Protein AF-A0A6P7H003-F1 (afdb_monomer_lite)

Secondary structure (DSSP, 8-state):
-HHHHTTT------PPTTS-HHHHHHHHHHHHHHHS-----------GGGHHHHHHHHHHH-TTS------SSHHHHHHHHHHHHS--

Foldseek 3Di:
DVVCVVVVHDDDDPDDPPPPPLLVVLVVVLCCCPVVVCLDDDDDDDDPVCVVVSVVSCCVNPVVRDDDDQDDDPVSNVVVCCVPVVPD

pLDDT: mean 89.45, std 9.6, range [48.34, 97.06]

Organism: NCBI:txid50390

Structure (mmCIF, N/CA/C/O backbone):
data_AF-A0A6P7H003-F1
#
_entry.id   AF-A0A6P7H003-F1
#
loop_
_atom_site.group_PDB
_atom_site.id
_atom_site.type_symbol
_atom_site.label_atom_id
_atom_site.label_alt_id
_atom_site.label_comp_id
_atom_site.label_asym_id
_atom_site.label_entity_id
_atom_site.label_seq_id
_atom_site.pdbx_PDB_ins_code
_atom_site.Cartn_x
_atom_site.Cartn_y
_atom_site.Cartn_z
_atom_site.occupancy
_atom_site.B_iso_or_equiv
_atom_site.auth_seq_id
_atom_site.auth_comp_id
_atom_site.auth_asym_id
_atom_site.auth_atom_id
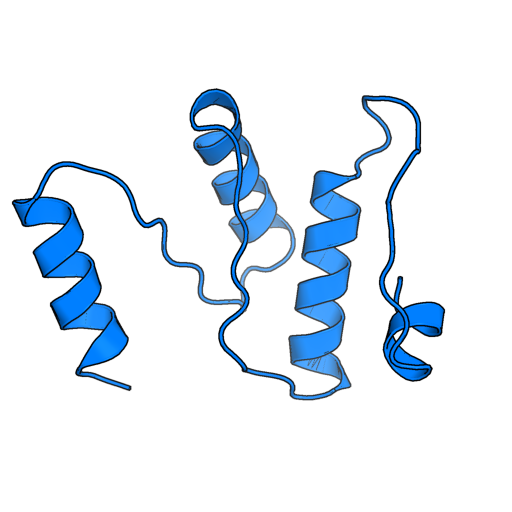_atom_site.pdbx_PDB_model_num
ATOM 1 N N . MET A 1 1 ? 12.100 0.223 -5.249 1.00 92.56 1 MET A N 1
ATOM 2 C CA . MET A 1 1 ? 11.251 -0.992 -5.201 1.00 92.56 1 MET A CA 1
ATOM 3 C C . MET A 1 1 ? 11.275 -1.770 -6.510 1.00 92.56 1 MET A C 1
ATOM 5 O O . MET A 1 1 ? 11.782 -2.880 -6.488 1.00 92.56 1 MET A O 1
ATOM 9 N N . ILE A 1 2 ? 10.840 -1.196 -7.642 1.00 95.19 2 ILE A N 1
ATOM 10 C CA . ILE A 1 2 ? 10.769 -1.898 -8.946 1.00 95.19 2 ILE A CA 1
ATOM 11 C C . ILE A 1 2 ? 12.095 -2.566 -9.344 1.00 95.19 2 ILE A C 1
ATOM 13 O O . ILE A 1 2 ? 12.106 -3.748 -9.653 1.00 95.19 2 ILE A O 1
ATOM 17 N N . HIS A 1 3 ? 13.221 -1.849 -9.254 1.00 95.62 3 HIS A N 1
ATOM 18 C CA . HIS A 1 3 ? 14.541 -2.399 -9.595 1.00 95.62 3 HIS A CA 1
ATOM 19 C C . HIS A 1 3 ? 14.947 -3.628 -8.759 1.00 95.62 3 HIS A C 1
ATOM 21 O O . HIS A 1 3 ? 15.589 -4.548 -9.260 1.00 95.62 3 HIS A O 1
ATOM 27 N N . SER A 1 4 ? 14.611 -3.635 -7.467 1.00 96.06 4 SER A N 1
ATOM 28 C CA . SER A 1 4 ? 14.903 -4.774 -6.593 1.00 96.06 4 SER A CA 1
ATOM 29 C C . SER A 1 4 ? 13.959 -5.935 -6.891 1.00 96.06 4 SER A C 1
ATOM 31 O O . SER A 1 4 ? 14.419 -7.068 -6.986 1.00 96.06 4 SER A O 1
ATOM 33 N N . TRP A 1 5 ? 12.675 -5.642 -7.124 1.00 94.94 5 TRP A N 1
ATOM 34 C CA . TRP A 1 5 ? 11.673 -6.631 -7.522 1.00 94.94 5 TRP A CA 1
ATOM 35 C C . TRP A 1 5 ? 12.028 -7.317 -8.849 1.00 94.94 5 TRP A C 1
ATOM 37 O O . TRP A 1 5 ? 11.972 -8.537 -8.923 1.00 94.94 5 TRP A O 1
ATOM 47 N N . SER A 1 6 ? 12.517 -6.577 -9.854 1.00 94.56 6 SER A N 1
ATOM 48 C CA . SER A 1 6 ? 12.967 -7.152 -11.135 1.00 94.56 6 SER A CA 1
ATOM 49 C C . SER A 1 6 ? 14.200 -8.055 -11.012 1.00 94.56 6 SER A C 1
ATOM 51 O O . SER A 1 6 ? 14.575 -8.720 -11.970 1.00 94.56 6 SER A O 1
ATOM 53 N N . LYS A 1 7 ? 14.869 -8.031 -9.856 1.00 97.06 7 LYS A N 1
ATOM 54 C CA . LYS A 1 7 ? 15.996 -8.902 -9.499 1.00 97.06 7 LYS A CA 1
ATOM 55 C C . LYS A 1 7 ? 15.608 -9.943 -8.444 1.00 97.06 7 LYS A C 1
ATOM 57 O O . LYS A 1 7 ? 16.499 -10.524 -7.837 1.00 97.06 7 LYS A O 1
ATOM 62 N N . GLU A 1 8 ? 14.311 -10.104 -8.174 1.00 94.44 8 GLU A N 1
ATOM 63 C CA . GLU A 1 8 ? 13.758 -11.028 -7.173 1.00 94.44 8 GLU A CA 1
ATOM 64 C C . GLU A 1 8 ? 14.278 -10.787 -5.744 1.00 94.44 8 GLU A C 1
ATOM 66 O O . GLU A 1 8 ? 14.278 -11.672 -4.891 1.00 94.44 8 GLU A O 1
ATOM 71 N N . ASN A 1 9 ? 14.690 -9.552 -5.449 1.00 96.75 9 ASN A N 1
ATOM 72 C CA . ASN A 1 9 ? 15.179 -9.162 -4.133 1.00 96.75 9 ASN A CA 1
ATOM 73 C C . ASN A 1 9 ? 14.073 -8.523 -3.289 1.00 96.75 9 ASN A C 1
ATOM 75 O O . ASN A 1 9 ? 13.316 -7.667 -3.756 1.00 96.75 9 ASN A O 1
ATOM 79 N N . SER A 1 10 ? 14.050 -8.877 -2.003 1.00 95.00 10 SER A N 1
ATOM 80 C CA . SER A 1 10 ? 13.199 -8.222 -1.003 1.00 95.00 10 SER A CA 1
ATOM 81 C C . SER A 1 10 ? 13.669 -6.792 -0.704 1.00 95.00 10 SER A C 1
ATOM 83 O O . SER A 1 10 ? 14.846 -6.464 -0.857 1.00 95.00 10 SER A O 1
ATOM 85 N N . VAL A 1 11 ? 12.744 -5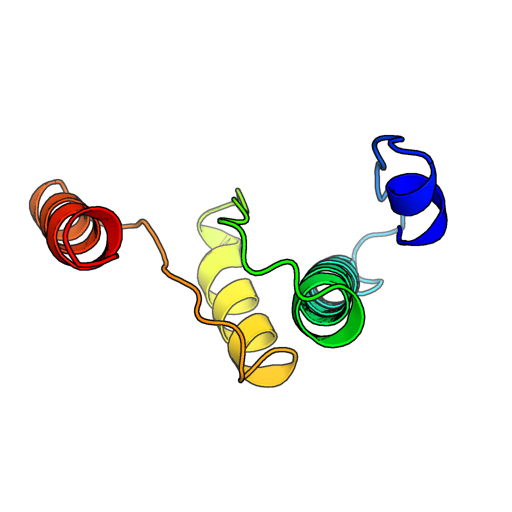.928 -0.270 1.00 96.00 11 VAL A N 1
ATOM 86 C CA . VAL A 1 11 ? 13.006 -4.505 0.007 1.00 96.00 11 VAL A CA 1
ATOM 87 C C . VAL A 1 11 ? 12.494 -4.125 1.390 1.00 96.00 11 VAL A C 1
ATOM 89 O O . VAL A 1 11 ? 11.390 -4.504 1.770 1.00 96.00 11 VAL A O 1
ATOM 92 N N . ILE A 1 12 ? 13.275 -3.314 2.105 1.00 95.44 12 ILE A N 1
ATOM 93 C CA . ILE A 1 12 ? 12.862 -2.637 3.337 1.00 95.44 12 ILE A CA 1
ATOM 94 C C . ILE A 1 12 ? 12.852 -1.130 3.059 1.00 95.44 12 ILE A C 1
ATOM 96 O O . ILE A 1 12 ? 13.873 -0.570 2.663 1.00 95.44 12 ILE A O 1
ATOM 100 N N . LEU A 1 13 ? 11.704 -0.475 3.256 1.00 92.19 13 LEU A N 1
ATOM 101 C CA . LEU A 1 13 ? 11.586 0.986 3.189 1.00 92.19 13 LEU A CA 1
ATOM 102 C C . LEU A 1 13 ? 11.916 1.582 4.562 1.00 92.19 13 LEU A C 1
ATOM 104 O O . LEU A 1 13 ? 11.071 1.585 5.458 1.00 92.19 13 LEU A O 1
ATOM 108 N N . ALA A 1 14 ? 13.145 2.069 4.725 1.00 91.25 14 ALA A N 1
ATOM 109 C CA . ALA A 1 14 ? 13.668 2.579 5.996 1.00 91.25 14 ALA A CA 1
ATOM 110 C C . ALA A 1 14 ? 13.706 4.120 6.082 1.00 91.25 14 ALA A C 1
ATOM 112 O O . ALA A 1 14 ? 14.419 4.673 6.913 1.00 91.25 14 ALA A O 1
ATOM 113 N N . ASP A 1 15 ? 12.942 4.810 5.232 1.00 89.00 15 ASP A N 1
ATOM 114 C CA . ASP A 1 15 ? 12.910 6.275 5.187 1.00 89.00 15 ASP A CA 1
ATOM 115 C C . ASP A 1 15 ? 12.239 6.890 6.427 1.00 89.00 15 ASP A C 1
ATOM 117 O O . ASP A 1 15 ? 11.450 6.234 7.123 1.00 89.00 15 ASP A O 1
ATOM 121 N N . GLU A 1 16 ? 12.460 8.187 6.656 1.00 92.44 16 GLU A N 1
ATOM 122 C CA . GLU A 1 16 ? 11.813 8.946 7.732 1.00 92.44 16 GLU A CA 1
ATOM 123 C C . GLU A 1 16 ? 10.276 8.838 7.701 1.00 92.44 16 GLU A C 1
ATOM 125 O O . GLU A 1 16 ? 9.621 8.645 6.663 1.00 92.44 16 GLU A O 1
ATOM 130 N N . MET A 1 17 ? 9.660 8.907 8.883 1.00 85.69 17 MET A N 1
ATOM 131 C CA . MET A 1 17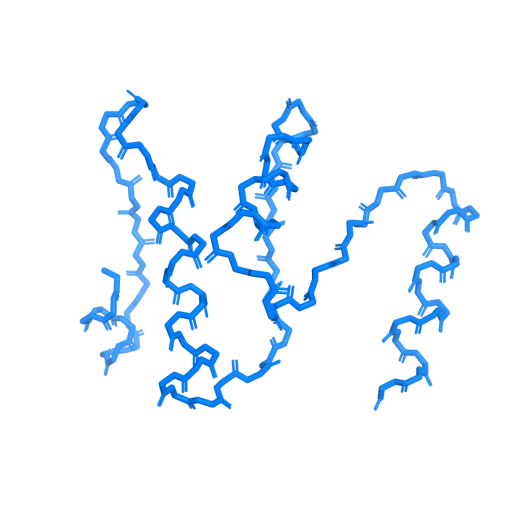 ? 8.201 8.930 9.010 1.00 85.69 17 MET A CA 1
ATOM 132 C C . MET A 1 17 ? 7.639 10.172 8.306 1.00 85.69 17 MET A C 1
ATOM 134 O O . MET A 1 17 ? 8.195 11.255 8.413 1.00 85.69 17 MET A O 1
ATOM 138 N N . GLY A 1 18 ? 6.536 10.014 7.570 1.00 85.12 18 GLY A N 1
ATOM 139 C CA . GLY A 1 18 ? 5.903 11.121 6.841 1.00 85.12 18 GLY A CA 1
ATOM 140 C C . GLY A 1 18 ? 6.322 11.280 5.374 1.00 85.12 18 GLY A C 1
ATOM 141 O O . GLY A 1 18 ? 5.594 11.920 4.627 1.00 85.12 18 GLY A O 1
ATOM 142 N N . LEU A 1 19 ? 7.381 10.610 4.899 1.00 88.69 19 LEU A N 1
ATOM 143 C CA . LEU A 1 19 ? 7.835 10.678 3.492 1.00 88.69 19 LEU A CA 1
ATOM 144 C C . LEU A 1 19 ? 6.963 9.896 2.482 1.00 88.69 19 LEU A C 1
ATOM 146 O O . LEU A 1 19 ? 7.400 9.547 1.387 1.00 88.69 19 LEU A O 1
ATOM 150 N N . GLY A 1 20 ? 5.718 9.582 2.847 1.00 92.31 20 GLY A N 1
ATOM 151 C CA . GLY A 1 20 ? 4.763 8.967 1.923 1.00 92.31 20 GLY A CA 1
ATOM 152 C C . GLY A 1 20 ? 5.003 7.486 1.619 1.00 92.31 20 GLY A C 1
ATOM 153 O O . GLY A 1 20 ? 4.555 7.012 0.580 1.00 92.31 20 GLY A O 1
ATOM 154 N N . LYS A 1 21 ? 5.656 6.726 2.512 1.00 94.06 21 LYS A N 1
ATOM 155 C CA . LYS A 1 21 ? 5.902 5.274 2.339 1.00 94.06 21 LYS A CA 1
ATOM 156 C C . LYS A 1 21 ? 4.648 4.472 1.957 1.00 94.06 21 LYS A C 1
ATOM 158 O O . LYS A 1 21 ? 4.735 3.546 1.153 1.00 94.06 21 LYS A O 1
ATOM 163 N N . THR A 1 22 ? 3.487 4.845 2.499 1.00 94.50 22 THR A N 1
ATOM 164 C CA . THR A 1 22 ? 2.192 4.258 2.125 1.00 94.50 22 THR A CA 1
ATOM 165 C C . THR A 1 22 ? 1.915 4.447 0.636 1.00 94.50 22 THR A C 1
ATOM 167 O O . THR A 1 22 ? 1.781 3.465 -0.082 1.00 94.50 22 THR A O 1
ATOM 170 N N . ILE A 1 23 ? 1.921 5.693 0.153 1.00 95.31 23 ILE A N 1
ATOM 171 C CA . ILE A 1 23 ? 1.663 6.014 -1.258 1.00 95.31 23 ILE A CA 1
ATOM 172 C C . ILE A 1 23 ? 2.714 5.361 -2.159 1.00 95.31 23 ILE A C 1
ATOM 174 O O . ILE A 1 23 ? 2.360 4.775 -3.173 1.00 95.31 23 ILE A O 1
ATOM 178 N N . GLN A 1 24 ? 3.994 5.369 -1.768 1.00 95.62 24 GLN A N 1
ATOM 179 C CA . GLN A 1 24 ? 5.039 4.669 -2.523 1.00 95.62 24 GLN A CA 1
ATOM 180 C C . GLN A 1 24 ? 4.712 3.177 -2.695 1.00 95.62 24 GLN A C 1
ATOM 182 O O . GLN A 1 24 ? 4.857 2.640 -3.793 1.00 95.62 24 GLN A O 1
ATOM 187 N N . THR A 1 25 ? 4.257 2.515 -1.625 1.00 95.62 25 THR A N 1
ATOM 188 C CA . THR A 1 25 ? 3.874 1.094 -1.651 1.00 95.62 25 THR A CA 1
ATOM 189 C C . THR A 1 25 ? 2.659 0.866 -2.553 1.00 95.62 25 THR A C 1
ATOM 191 O O . THR A 1 25 ? 2.667 -0.054 -3.366 1.00 95.62 25 THR A O 1
ATOM 194 N N . ILE A 1 26 ? 1.644 1.729 -2.469 1.00 96.06 26 ILE A N 1
ATOM 195 C CA . ILE A 1 26 ? 0.430 1.652 -3.296 1.00 96.06 26 ILE A CA 1
ATOM 196 C C . ILE A 1 26 ? 0.766 1.844 -4.778 1.00 96.06 26 ILE A C 1
ATOM 198 O O . ILE A 1 26 ? 0.402 1.012 -5.605 1.00 96.06 26 ILE A O 1
ATOM 202 N N . CYS A 1 27 ? 1.533 2.882 -5.115 1.00 95.56 27 CYS A N 1
ATOM 203 C CA . CYS A 1 27 ? 1.985 3.135 -6.482 1.00 95.56 27 CYS A CA 1
ATOM 204 C C . CYS A 1 27 ? 2.840 1.985 -7.027 1.00 95.56 27 CYS A C 1
ATOM 206 O O . CYS A 1 27 ? 2.771 1.678 -8.215 1.00 95.56 27 CYS A O 1
ATOM 208 N N . PHE A 1 28 ? 3.628 1.324 -6.175 1.00 95.88 28 PHE A N 1
ATOM 209 C CA . PHE A 1 28 ? 4.377 0.135 -6.568 1.00 95.88 28 PHE A CA 1
ATOM 210 C C . PHE A 1 28 ? 3.450 -1.027 -6.950 1.00 95.88 28 PHE A C 1
ATOM 212 O O . PHE A 1 28 ? 3.635 -1.606 -8.017 1.00 95.88 28 PHE A O 1
ATOM 219 N N . LEU A 1 29 ? 2.425 -1.330 -6.146 1.00 95.56 29 LEU A N 1
ATOM 220 C CA . LEU A 1 29 ? 1.431 -2.359 -6.482 1.00 95.56 29 LEU A CA 1
ATOM 221 C C . LEU A 1 29 ? 0.657 -2.007 -7.759 1.00 95.56 29 LEU A C 1
ATOM 223 O O . LEU A 1 29 ? 0.502 -2.846 -8.644 1.00 95.56 29 LEU A O 1
ATOM 227 N N . TYR A 1 30 ? 0.235 -0.750 -7.889 1.00 95.62 30 TYR A N 1
ATOM 228 C CA . TYR A 1 30 ? -0.474 -0.252 -9.067 1.00 95.62 30 TYR A CA 1
ATOM 229 C C . TYR A 1 30 ? 0.369 -0.343 -10.345 1.00 95.62 30 TYR A C 1
ATOM 231 O O . TYR A 1 30 ? -0.144 -0.693 -11.409 1.00 95.62 30 TYR A O 1
ATOM 239 N N . TYR A 1 31 ? 1.677 -0.092 -10.246 1.00 95.31 31 TYR A N 1
ATOM 240 C CA . TYR A 1 31 ? 2.613 -0.286 -11.351 1.00 95.31 31 TYR A CA 1
ATOM 241 C C . TYR A 1 31 ? 2.722 -1.761 -11.760 1.00 95.31 31 TYR A C 1
ATOM 243 O O . TYR A 1 31 ? 2.659 -2.073 -12.949 1.00 95.31 31 TYR A O 1
ATOM 251 N N . LEU A 1 32 ? 2.839 -2.683 -10.797 1.00 95.00 32 LEU A N 1
ATOM 252 C CA . LEU A 1 32 ? 2.875 -4.121 -11.092 1.00 95.00 32 LEU A CA 1
ATOM 253 C C . LEU A 1 32 ? 1.587 -4.594 -11.781 1.00 95.00 32 LEU A C 1
ATOM 255 O O . LEU A 1 32 ? 1.653 -5.352 -12.750 1.00 95.00 32 LEU A O 1
ATOM 259 N N . PHE A 1 33 ? 0.434 -4.104 -11.327 1.00 94.38 33 PHE A N 1
ATOM 260 C CA . PHE A 1 33 ? -0.863 -4.426 -11.916 1.00 94.38 33 PHE A CA 1
ATOM 261 C C . PHE A 1 33 ? -0.983 -3.935 -13.365 1.00 94.38 33 PHE A C 1
ATOM 263 O O . PHE A 1 33 ? -1.331 -4.714 -14.248 1.00 94.38 33 PHE A O 1
ATOM 270 N N . ASN A 1 34 ? -0.659 -2.666 -13.633 1.00 93.50 34 ASN A N 1
ATOM 271 C CA . ASN A 1 34 ? -0.874 -2.067 -14.954 1.00 93.50 34 ASN A CA 1
ATOM 272 C C . ASN A 1 34 ? 0.221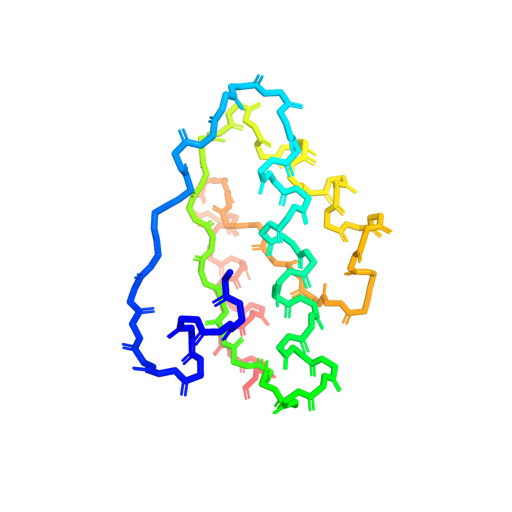 -2.390 -15.972 1.00 93.50 34 ASN A C 1
ATOM 274 O O . ASN A 1 34 ? -0.076 -2.604 -17.142 1.00 93.50 34 ASN A O 1
ATOM 278 N N . THR A 1 35 ? 1.490 -2.379 -15.557 1.00 94.44 35 THR A N 1
ATOM 279 C CA . THR A 1 35 ? 2.629 -2.512 -16.480 1.00 94.44 35 THR A CA 1
ATOM 280 C C . THR A 1 35 ? 3.083 -3.955 -16.642 1.00 94.44 35 THR A C 1
ATOM 282 O O . THR A 1 35 ? 3.465 -4.354 -17.737 1.00 94.44 35 THR A O 1
ATOM 285 N N . HIS A 1 36 ? 3.038 -4.744 -15.569 1.00 92.94 36 HIS A N 1
ATOM 286 C CA . HIS A 1 36 ? 3.453 -6.147 -15.603 1.00 92.94 36 HIS A CA 1
ATOM 287 C C . HIS A 1 36 ? 2.274 -7.124 -15.684 1.00 92.94 36 HIS A C 1
ATOM 289 O O . HIS A 1 36 ? 2.507 -8.331 -15.690 1.00 92.94 36 HIS A O 1
ATOM 295 N N . HIS A 1 37 ? 1.030 -6.624 -15.743 1.00 92.44 37 HIS A N 1
ATOM 296 C CA . HIS A 1 37 ? -0.199 -7.430 -15.734 1.00 92.44 37 HIS A CA 1
ATOM 297 C C . HIS A 1 37 ? -0.226 -8.453 -14.586 1.00 92.44 37 HIS A C 1
ATOM 299 O O . HIS A 1 37 ? -0.780 -9.549 -14.693 1.00 92.44 37 HIS A O 1
ATOM 305 N N . LEU A 1 38 ? 0.412 -8.097 -13.465 1.00 91.62 38 LEU A N 1
ATOM 306 C CA . LEU A 1 38 ? 0.488 -8.943 -12.288 1.00 91.62 38 LEU A CA 1
ATOM 307 C C . LEU A 1 38 ? -0.759 -8.701 -11.438 1.00 91.62 38 LEU A C 1
ATOM 309 O O . LEU A 1 38 ? -0.769 -7.863 -10.540 1.00 91.62 38 LEU A O 1
ATOM 313 N N . HIS A 1 39 ? -1.818 -9.448 -11.735 1.00 84.62 39 HIS A N 1
ATOM 314 C CA . HIS A 1 39 ? -3.114 -9.339 -11.055 1.00 84.62 39 HIS A CA 1
ATOM 315 C C . HIS A 1 39 ? -3.193 -10.097 -9.721 1.00 84.62 39 HIS A C 1
ATOM 317 O O . HIS A 1 39 ? -4.262 -10.142 -9.122 1.00 84.62 39 HIS A O 1
ATOM 323 N N . GLY A 1 40 ? -2.100 -10.744 -9.293 1.00 69.94 40 GLY A N 1
ATOM 324 C CA . GLY A 1 40 ? -2.094 -11.704 -8.185 1.00 69.94 40 GLY A CA 1
ATOM 325 C C . GLY A 1 40 ? -2.674 -11.165 -6.868 1.00 69.94 40 GLY A C 1
ATOM 326 O O . GLY A 1 40 ? -2.809 -9.954 -6.691 1.00 69.94 40 GLY A O 1
ATOM 327 N N . PRO A 1 41 ? -2.990 -12.039 -5.893 1.00 87.62 41 PRO A N 1
ATOM 328 C CA . PRO A 1 41 ? -3.388 -11.562 -4.578 1.00 87.62 41 PRO A CA 1
ATOM 329 C C . PRO A 1 41 ? -2.183 -10.922 -3.870 1.00 87.62 41 PRO A C 1
ATOM 331 O O . PRO A 1 41 ? -1.214 -11.601 -3.527 1.00 87.62 41 PRO A O 1
ATOM 334 N N . PHE A 1 42 ? -2.250 -9.614 -3.621 1.00 92.19 42 PHE A N 1
ATOM 335 C CA . PHE A 1 42 ? -1.285 -8.893 -2.788 1.00 92.19 42 PHE A CA 1
ATOM 336 C C . PHE A 1 42 ? -1.806 -8.793 -1.350 1.00 92.19 42 PHE A C 1
ATOM 338 O O . PHE A 1 42 ? -2.895 -8.272 -1.111 1.00 92.19 42 PHE A O 1
ATOM 345 N N . LEU A 1 43 ? -1.025 -9.270 -0.375 1.00 93.12 43 LEU A N 1
ATOM 346 C CA . LEU A 1 43 ? -1.369 -9.166 1.044 1.00 93.12 43 LEU A CA 1
ATOM 347 C C . LEU A 1 43 ? -0.678 -7.955 1.681 1.00 93.12 43 LEU A C 1
ATOM 349 O O . LEU A 1 43 ? 0.539 -7.946 1.857 1.00 93.12 43 LEU A O 1
ATOM 353 N N . CYS A 1 44 ? -1.465 -6.964 2.096 1.00 93.38 44 CYS A N 1
ATOM 354 C CA . CYS A 1 44 ? -0.986 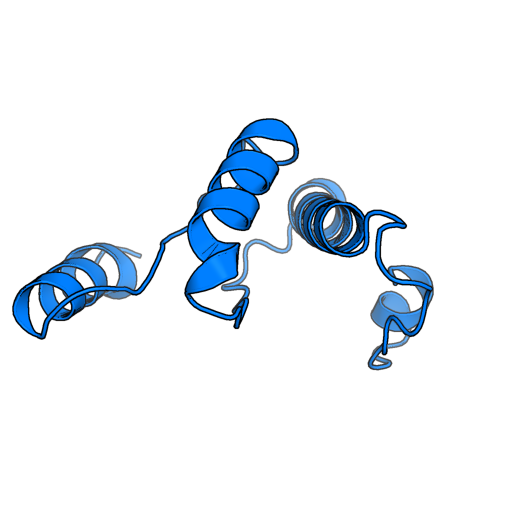-5.824 2.876 1.00 93.38 44 CYS A CA 1
ATOM 355 C C . CYS A 1 44 ? -1.405 -5.974 4.343 1.00 93.38 44 CYS A C 1
ATOM 357 O O . CYS A 1 44 ? -2.583 -5.856 4.676 1.00 93.38 44 CYS A O 1
ATOM 359 N N . VAL A 1 45 ? -0.438 -6.212 5.233 1.00 94.69 45 VAL A N 1
ATOM 360 C CA . VAL A 1 45 ? -0.672 -6.241 6.684 1.00 94.69 45 VAL A CA 1
ATOM 361 C C . VAL A 1 45 ? -0.361 -4.866 7.260 1.00 94.69 45 VAL A C 1
ATOM 363 O O . VAL A 1 45 ? 0.766 -4.385 7.160 1.00 94.69 45 VAL A O 1
ATOM 366 N N . VAL A 1 46 ? -1.361 -4.232 7.870 1.00 94.19 46 VAL A N 1
ATOM 367 C CA . VAL A 1 46 ? -1.250 -2.880 8.434 1.00 94.19 46 VAL A CA 1
ATOM 368 C C . VAL A 1 46 ? -1.861 -2.831 9.838 1.00 94.19 46 VAL A C 1
ATOM 370 O O . VAL A 1 46 ? -2.792 -3.590 10.121 1.00 94.19 46 VAL A O 1
ATOM 373 N N . PRO A 1 47 ? -1.376 -1.954 10.737 1.00 94.81 47 PRO A N 1
ATOM 374 C CA . PRO A 1 47 ? -2.041 -1.703 12.011 1.00 94.81 47 PRO A CA 1
ATOM 375 C C . PRO A 1 47 ? -3.496 -1.263 11.820 1.00 94.81 47 PRO A C 1
ATOM 377 O O . PRO A 1 47 ? -3.807 -0.484 10.920 1.00 94.81 47 PRO A O 1
ATOM 380 N N . LEU A 1 48 ? -4.388 -1.693 12.716 1.00 92.06 48 LEU A N 1
ATOM 381 C CA . LEU A 1 48 ? -5.811 -1.343 12.633 1.00 92.06 48 LEU A CA 1
ATOM 382 C C . LEU A 1 48 ? -6.042 0.178 12.617 1.00 92.06 48 LEU A C 1
ATOM 384 O O . LEU A 1 48 ? -6.893 0.665 11.879 1.00 92.06 48 LEU A O 1
ATOM 388 N N . SER A 1 49 ? -5.243 0.930 13.377 1.00 93.75 49 SER A N 1
ATOM 389 C CA . SER A 1 49 ? -5.324 2.392 13.465 1.00 93.75 49 SER A CA 1
ATOM 390 C C . SER A 1 49 ? -5.025 3.116 12.151 1.00 93.75 49 SER A C 1
ATOM 392 O O . SER A 1 49 ? -5.440 4.260 11.984 1.00 93.75 49 SER A O 1
ATOM 394 N N . THR A 1 50 ? -4.318 2.480 11.212 1.00 93.88 50 THR A N 1
ATOM 395 C CA . THR A 1 50 ? -3.973 3.082 9.919 1.00 93.88 50 THR A CA 1
ATOM 396 C C . THR A 1 50 ? -4.826 2.553 8.770 1.00 93.88 50 THR A C 1
ATOM 398 O O . THR A 1 50 ? -4.745 3.109 7.677 1.00 93.88 50 THR A O 1
ATOM 401 N N . MET A 1 51 ? -5.690 1.556 8.999 1.00 94.12 51 MET A N 1
ATOM 402 C CA . MET A 1 51 ? -6.498 0.919 7.952 1.00 94.12 51 MET A CA 1
ATOM 403 C C . MET A 1 51 ? -7.331 1.924 7.149 1.00 94.12 51 MET A C 1
ATOM 405 O O . MET A 1 51 ? -7.263 1.929 5.925 1.00 94.12 51 MET A O 1
ATOM 409 N N . THR A 1 52 ? -8.074 2.814 7.815 1.00 93.75 52 THR A N 1
ATOM 410 C CA . THR A 1 52 ? -8.919 3.811 7.133 1.00 93.75 52 THR A CA 1
ATOM 411 C C . THR A 1 52 ? -8.096 4.745 6.244 1.00 93.75 52 THR A C 1
ATOM 413 O O . THR A 1 52 ? -8.531 5.116 5.156 1.00 93.75 52 THR A O 1
ATOM 416 N N . SER A 1 53 ? -6.885 5.100 6.686 1.00 94.38 53 SER A N 1
ATOM 417 C CA . SER A 1 53 ? -5.954 5.901 5.886 1.00 94.38 53 SER A CA 1
ATOM 418 C C . SER A 1 53 ? -5.509 5.124 4.646 1.00 94.38 53 SER A C 1
ATOM 420 O O . SER A 1 53 ? -5.615 5.633 3.537 1.00 94.38 53 SER A O 1
ATOM 422 N N . TRP A 1 54 ? -5.122 3.855 4.808 1.00 95.56 54 TRP A N 1
ATOM 423 C CA . TRP A 1 54 ? -4.765 2.982 3.687 1.00 95.56 54 TRP A CA 1
ATOM 424 C C . TRP A 1 54 ? -5.899 2.826 2.672 1.00 95.56 54 TRP A C 1
ATOM 426 O O . TRP A 1 54 ? -5.648 2.970 1.483 1.00 95.56 54 TRP A O 1
ATOM 436 N N . GLN A 1 55 ? -7.138 2.595 3.115 1.00 94.44 55 GLN A N 1
ATOM 437 C CA . GLN A 1 55 ? -8.295 2.499 2.217 1.00 94.44 55 GLN A CA 1
ATOM 438 C C . GLN A 1 55 ? -8.485 3.783 1.401 1.00 94.44 55 GLN A C 1
ATOM 440 O O . GLN A 1 55 ? -8.685 3.717 0.192 1.00 94.44 55 GLN A O 1
ATOM 445 N N . ARG A 1 56 ? -8.375 4.954 2.043 1.00 95.50 56 ARG A N 1
ATOM 446 C CA . ARG A 1 56 ? -8.490 6.247 1.357 1.00 95.50 56 ARG A CA 1
ATOM 447 C C . ARG A 1 56 ? -7.401 6.425 0.301 1.00 95.50 56 ARG A C 1
ATOM 449 O O . ARG A 1 56 ? -7.713 6.795 -0.826 1.00 95.50 56 ARG A O 1
ATOM 456 N N . GLU A 1 57 ? -6.145 6.163 0.660 1.00 96.44 57 GLU A N 1
ATOM 457 C CA . GLU A 1 57 ? -5.027 6.291 -0.279 1.00 96.44 57 GLU A CA 1
ATOM 458 C C . GLU A 1 57 ? -5.135 5.264 -1.421 1.00 96.44 57 GLU A C 1
ATOM 460 O O . GLU A 1 57 ? -4.841 5.602 -2.560 1.00 96.44 57 GLU A O 1
ATOM 465 N N . MET A 1 58 ? -5.611 4.040 -1.162 1.00 95.31 58 MET A N 1
ATOM 466 C CA . MET A 1 58 ? -5.847 3.036 -2.209 1.00 95.31 58 MET A CA 1
ATOM 467 C C . MET A 1 58 ? -6.902 3.515 -3.207 1.00 95.31 58 MET A C 1
ATOM 469 O O . 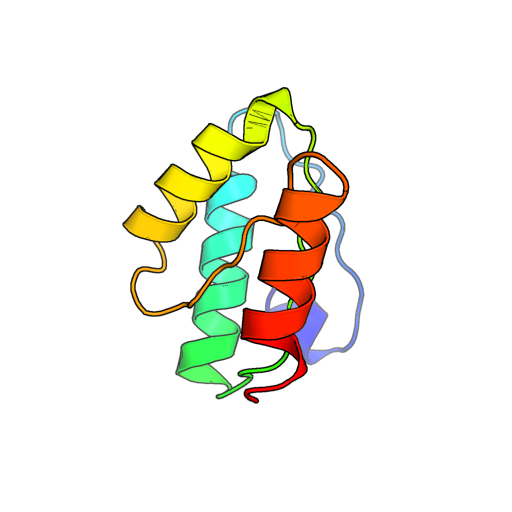MET A 1 58 ? -6.638 3.529 -4.404 1.00 95.31 58 MET A O 1
ATOM 473 N N . THR A 1 59 ? -8.055 3.994 -2.730 1.00 95.06 59 THR A N 1
ATOM 474 C CA . THR A 1 59 ? -9.104 4.544 -3.603 1.00 95.06 59 THR A CA 1
ATOM 475 C C . THR A 1 59 ? -8.614 5.751 -4.405 1.00 95.06 59 THR A C 1
ATOM 477 O O . THR A 1 59 ? -9.014 5.933 -5.551 1.00 95.06 59 THR A O 1
ATOM 480 N N . GLN A 1 60 ? -7.755 6.586 -3.817 1.00 96.00 60 GLN A N 1
ATOM 481 C CA . GLN A 1 60 ? -7.242 7.787 -4.473 1.00 96.00 60 GLN A CA 1
ATOM 482 C C . GLN A 1 60 ? -6.160 7.485 -5.519 1.00 96.00 60 GLN A C 1
ATOM 484 O O . GLN A 1 60 ? -6.183 8.064 -6.603 1.00 96.00 60 GLN A O 1
ATOM 489 N N . TRP A 1 61 ? -5.191 6.630 -5.188 1.00 95.69 61 TRP A N 1
ATOM 490 C CA . TRP A 1 61 ? -3.979 6.423 -5.992 1.00 95.69 61 TRP A CA 1
ATOM 491 C C . TRP A 1 61 ? -4.018 5.164 -6.856 1.00 95.69 61 TRP A C 1
ATOM 493 O O . TRP A 1 61 ? -3.202 5.028 -7.765 1.00 95.69 61 TRP A O 1
ATOM 503 N N . ALA A 1 62 ? -4.944 4.248 -6.580 1.00 94.81 62 ALA A N 1
ATOM 504 C CA . ALA A 1 62 ? -5.089 2.984 -7.284 1.00 94.81 62 ALA A CA 1
ATOM 505 C C . ALA A 1 62 ? -6.576 2.597 -7.463 1.00 94.81 62 ALA A C 1
ATOM 507 O O . ALA A 1 62 ? -6.983 1.525 -7.017 1.00 94.81 62 ALA A O 1
ATOM 508 N N . PRO A 1 63 ? -7.400 3.444 -8.114 1.00 93.06 63 PRO A N 1
ATOM 509 C CA . PRO A 1 63 ? -8.849 3.235 -8.217 1.00 93.06 63 PRO A CA 1
ATOM 510 C C . PRO A 1 63 ? -9.241 1.960 -8.979 1.00 93.06 63 PRO A C 1
ATOM 512 O O . PRO A 1 63 ? -10.289 1.386 -8.697 1.00 93.06 63 PRO A O 1
ATOM 515 N N . ASP A 1 64 ? -8.397 1.500 -9.908 1.00 91.44 64 ASP A N 1
ATOM 516 C CA . ASP A 1 64 ? -8.647 0.294 -10.711 1.00 91.44 64 ASP A CA 1
ATOM 517 C C . ASP A 1 64 ? -8.214 -1.005 -10.004 1.00 91.44 64 ASP A C 1
ATOM 519 O O . ASP A 1 64 ? -8.501 -2.108 -10.474 1.00 91.44 64 ASP A O 1
ATOM 523 N N . LEU A 1 65 ? -7.508 -0.897 -8.871 1.00 91.19 65 LEU A N 1
ATOM 524 C CA . LEU A 1 65 ? -7.121 -2.042 -8.054 1.00 91.19 65 LEU A CA 1
ATOM 525 C C . LEU A 1 65 ? -8.235 -2.369 -7.058 1.00 91.19 65 LEU A C 1
ATOM 527 O O . LEU A 1 65 ? -8.470 -1.642 -6.093 1.00 91.19 65 LEU A O 1
ATOM 531 N N . ASN A 1 66 ? -8.861 -3.530 -7.237 1.00 88.50 66 ASN A N 1
ATOM 532 C CA . ASN A 1 66 ? -9.764 -4.075 -6.232 1.00 88.50 66 ASN A CA 1
ATOM 533 C C . ASN A 1 66 ? -8.983 -4.399 -4.952 1.00 88.50 66 ASN A C 1
ATOM 535 O O . ASN A 1 66 ? -8.035 -5.186 -4.972 1.00 88.50 66 ASN A O 1
ATOM 539 N N . PHE A 1 67 ? -9.406 -3.829 -3.824 1.00 89.25 67 PHE A N 1
ATOM 540 C CA . PHE A 1 67 ? -8.871 -4.160 -2.508 1.00 89.25 67 PHE A CA 1
ATOM 541 C C . PHE A 1 67 ? -9.991 -4.608 -1.574 1.00 89.25 67 PHE A C 1
ATOM 543 O O . PHE A 1 67 ? -11.091 -4.057 -1.573 1.00 89.25 67 PHE A O 1
ATOM 550 N N . VAL A 1 68 ? -9.693 -5.606 -0.744 1.00 89.31 68 VAL A N 1
ATOM 551 C CA . VAL A 1 68 ? -10.634 -6.141 0.240 1.00 89.31 68 VAL A CA 1
ATOM 552 C C . VAL A 1 68 ? -10.041 -6.008 1.626 1.00 89.31 68 VAL A C 1
ATOM 554 O O . VAL A 1 68 ? -8.940 -6.478 1.912 1.00 89.31 68 VAL A O 1
ATOM 557 N N . THR A 1 69 ? -10.793 -5.367 2.511 1.00 89.69 69 THR A N 1
ATOM 558 C CA . THR A 1 69 ? -10.398 -5.209 3.903 1.00 89.69 69 THR A CA 1
ATOM 559 C C . THR A 1 69 ? -10.900 -6.388 4.720 1.00 89.69 69 THR A C 1
ATOM 561 O O . THR A 1 69 ? -12.097 -6.557 4.933 1.00 89.69 69 THR A O 1
ATOM 564 N N . TYR A 1 70 ? -9.965 -7.200 5.204 1.00 87.62 70 TYR A N 1
ATOM 565 C CA . TYR A 1 70 ? -10.272 -8.354 6.036 1.00 87.62 70 TYR A CA 1
ATOM 566 C C . TYR A 1 70 ? -10.336 -7.952 7.516 1.00 87.62 70 TYR A C 1
ATOM 568 O O . TYR A 1 70 ? -9.355 -8.055 8.253 1.00 87.62 70 TYR A O 1
ATOM 576 N N . LEU A 1 71 ? -11.495 -7.446 7.940 1.00 84.88 71 LEU A N 1
ATOM 577 C CA . LEU A 1 71 ? -11.769 -7.004 9.310 1.00 84.88 71 LEU A CA 1
ATOM 578 C C . LEU A 1 71 ? -13.145 -7.482 9.788 1.00 84.88 71 LEU A C 1
ATOM 580 O O . LEU A 1 71 ? -13.973 -7.931 9.000 1.00 84.88 71 LEU A O 1
ATOM 584 N N . GLY A 1 72 ? -13.378 -7.353 11.093 1.00 82.62 72 GLY A N 1
ATOM 585 C CA . GLY A 1 72 ? -14.661 -7.636 11.727 1.00 82.62 72 GLY A CA 1
ATOM 586 C C . GLY A 1 72 ? -14.687 -8.935 12.524 1.00 82.62 72 GLY A C 1
ATOM 587 O O . GLY A 1 72 ? -13.670 -9.604 12.739 1.00 82.62 72 GLY A O 1
ATOM 588 N N . ASP A 1 73 ? -15.880 -9.254 13.007 1.00 83.75 73 ASP A N 1
ATOM 589 C CA . ASP A 1 73 ? -16.172 -10.463 13.765 1.00 83.75 73 ASP A CA 1
ATOM 590 C C . ASP A 1 73 ? -16.124 -11.723 12.878 1.00 83.75 73 ASP A C 1
ATOM 592 O O . ASP A 1 73 ? -15.689 -11.706 11.724 1.00 83.75 73 ASP A O 1
ATOM 596 N N . VAL A 1 74 ? -16.491 -12.874 13.442 1.00 84.31 74 VAL A N 1
ATOM 597 C CA . VAL A 1 74 ? -16.485 -14.145 12.701 1.00 84.31 74 VAL A CA 1
ATOM 598 C C . VAL A 1 74 ? -17.408 -14.068 11.479 1.00 84.31 74 VAL A C 1
ATOM 600 O O . VAL A 1 74 ? -16.970 -14.410 10.387 1.00 84.31 74 VAL A O 1
ATOM 603 N N . GLN A 1 75 ? -18.614 -13.513 11.639 1.00 85.69 75 GLN A N 1
ATOM 604 C CA . GLN A 1 75 ? -19.615 -13.393 10.571 1.00 85.69 75 GLN A CA 1
ATOM 605 C C . GLN A 1 75 ? -19.139 -12.494 9.420 1.00 85.69 75 GLN A C 1
ATOM 607 O O . GLN A 1 75 ? -19.251 -12.854 8.245 1.00 85.69 75 GLN A O 1
ATOM 612 N N . SER A 1 76 ? -18.537 -11.348 9.752 1.00 85.31 76 SER A N 1
ATOM 613 C CA . SER A 1 76 ? -17.963 -10.425 8.767 1.00 85.31 76 SER A CA 1
ATOM 614 C C . SER A 1 76 ? -16.855 -11.099 7.956 1.00 85.31 76 SER A C 1
ATOM 616 O O . SER A 1 76 ? -16.833 -11.026 6.727 1.00 85.31 76 SER A O 1
ATOM 618 N N . ARG A 1 77 ? -15.957 -11.827 8.631 1.00 85.25 77 ARG A N 1
ATOM 619 C CA . ARG A 1 77 ? -14.860 -12.548 7.971 1.00 85.25 77 ARG A CA 1
ATOM 620 C C . ARG A 1 77 ? -15.350 -13.728 7.137 1.00 85.25 77 ARG A C 1
ATOM 622 O O . ARG A 1 77 ? -14.785 -13.967 6.075 1.00 85.25 77 ARG A O 1
ATOM 629 N N . ASP A 1 78 ? -16.393 -14.432 7.568 1.00 84.19 78 ASP A N 1
ATOM 630 C CA . ASP A 1 78 ? -17.012 -15.508 6.786 1.00 84.19 78 ASP A CA 1
ATOM 631 C C . ASP A 1 78 ? -17.659 -14.978 5.508 1.00 84.19 78 ASP A C 1
ATOM 633 O O . ASP A 1 78 ? -17.485 -15.569 4.444 1.00 84.19 78 ASP A O 1
ATOM 637 N N . THR A 1 79 ? -18.299 -13.809 5.577 1.00 81.06 79 THR A N 1
ATOM 638 C CA . THR A 1 79 ? -18.849 -13.129 4.395 1.00 81.06 79 THR A CA 1
ATOM 639 C C . THR A 1 79 ? -17.746 -12.768 3.403 1.00 81.06 79 THR A C 1
ATOM 641 O O . THR A 1 79 ? -17.867 -13.059 2.217 1.00 81.06 79 THR A O 1
ATOM 644 N N . VAL A 1 80 ? -16.635 -12.191 3.879 1.00 83.06 80 VAL A N 1
ATOM 645 C CA . VAL A 1 80 ? -15.485 -11.855 3.021 1.00 83.06 80 VAL A CA 1
ATOM 646 C C . VAL A 1 80 ? -14.872 -13.108 2.390 1.00 83.06 80 VAL A C 1
ATOM 648 O O . VAL A 1 80 ? -14.552 -13.103 1.201 1.00 83.06 80 VAL A O 1
ATOM 651 N N . ARG A 1 81 ? -14.736 -14.200 3.156 1.00 83.00 81 ARG A N 1
ATOM 652 C CA . ARG A 1 81 ? -14.244 -15.485 2.636 1.00 83.00 81 ARG A CA 1
ATOM 653 C C . ARG A 1 81 ? -15.156 -16.031 1.546 1.00 83.00 81 ARG A C 1
ATOM 655 O O . ARG A 1 81 ? -14.668 -16.402 0.485 1.00 83.00 81 ARG A O 1
ATOM 662 N N . PHE A 1 82 ? -16.463 -16.049 1.796 1.00 77.75 82 PHE A N 1
ATOM 663 C CA . PHE A 1 82 ? -17.449 -16.537 0.840 1.00 77.75 82 PHE A CA 1
ATOM 664 C C . PHE A 1 82 ? -17.459 -15.697 -0.440 1.00 77.75 82 PHE A C 1
ATOM 666 O O . PHE A 1 82 ? -17.388 -16.241 -1.534 1.00 77.75 82 PHE A O 1
ATOM 673 N N . LEU A 1 83 ? -17.485 -14.371 -0.319 1.00 73.06 83 LEU A N 1
ATOM 674 C CA . LEU A 1 83 ? -17.602 -13.489 -1.477 1.00 73.06 83 LEU A CA 1
ATOM 675 C C . LEU A 1 83 ? -16.340 -13.493 -2.354 1.00 73.06 83 LEU A C 1
ATOM 677 O O . LEU A 1 83 ? -16.445 -13.408 -3.570 1.00 73.06 83 LEU A O 1
ATOM 681 N N . HIS A 1 84 ? -15.151 -13.569 -1.751 1.00 69.75 84 HIS A N 1
ATOM 682 C CA . HIS A 1 84 ? -13.904 -13.298 -2.472 1.00 69.75 84 HIS A CA 1
ATOM 683 C C . HIS A 1 84 ? -13.093 -14.554 -2.820 1.00 69.75 84 HIS A C 1
ATOM 685 O O . HIS A 1 84 ? -12.405 -14.564 -3.836 1.00 69.75 84 HIS A O 1
ATOM 691 N N . PHE A 1 85 ? -13.182 -15.626 -2.021 1.00 65.69 85 PHE A N 1
ATOM 692 C CA . PHE A 1 85 ? -12.438 -16.868 -2.282 1.00 65.69 85 PHE A CA 1
ATOM 693 C C . PHE A 1 85 ? -13.249 -17.944 -3.016 1.00 65.69 85 PHE A C 1
ATOM 695 O O . PHE A 1 85 ? -12.648 -18.905 -3.480 1.00 65.69 85 PHE A O 1
ATOM 702 N N . PHE A 1 86 ? -14.577 -17.814 -3.126 1.00 55.03 86 PHE A N 1
ATOM 703 C CA . PHE A 1 86 ? -15.409 -18.778 -3.867 1.00 55.03 86 PHE A CA 1
ATOM 704 C C . PHE A 1 86 ? -15.887 -18.284 -5.242 1.00 55.03 86 PHE A C 1
ATOM 706 O O . PHE A 1 86 ? -16.370 -19.098 -6.023 1.00 55.03 86 PHE A O 1
ATOM 713 N N . ILE A 1 87 ? -15.788 -16.982 -5.539 1.00 50.19 87 ILE A N 1
ATOM 714 C CA . ILE A 1 87 ? -16.313 -16.374 -6.783 1.00 50.19 87 ILE A CA 1
ATOM 715 C C . ILE A 1 87 ? -15.185 -16.032 -7.785 1.00 50.19 87 ILE A C 1
ATOM 717 O O . ILE A 1 87 ? -15.458 -15.581 -8.895 1.00 50.19 87 ILE A O 1
ATOM 721 N N . THR A 1 88 ? -13.925 -16.293 -7.425 1.00 48.34 88 THR A N 1
ATOM 722 C CA . THR A 1 88 ? -12.751 -16.153 -8.306 1.00 48.34 88 THR A CA 1
ATOM 723 C C . THR A 1 88 ? -12.172 -17.527 -8.600 1.00 48.34 88 THR A C 1
ATOM 725 O O . THR A 1 88 ? -11.785 -17.766 -9.763 1.00 48.34 88 THR A O 1
#

InterPro domains:
  IPR000330 SNF2, N-terminal domain [PF00176] (1-81)
  IPR014001 Helicase superfamily 1/2, ATP-binding domain [PS51192] (2-88)
  IPR027417 P-loop containing nucleoside triphosphate hydrolase [SSF52540] (5-84)
  IPR038718 SNF2-like, N-terminal domain superfamily [G3DSA:3.40.50.10810] (1-85)

Sequence (88 aa):
MIHSWSKENSVILADEMGLGKTIQTICFLYYLFNTHHLHGPFLCVVPLSTMTSWQREMTQWAPDLNFVTYLGDVQSRDTVRFLHFFIT

Radius of gyration: 14.57 Å; chains: 1; bounding box: 36×30×30 Å